Protein AF-A0AAJ6ADA9-F1 (afdb_monomer_lite)

Secondary structure (DSSP, 8-state):
--TTTTT---HHHHHHHHHHHHGGGHHHHHHHHHHHHHHTT-HHHHHHHHHHHHHHHT--------

Structure (mmCIF, N/CA/C/O backbone):
data_AF-A0AAJ6ADA9-F1
#
_entry.id   AF-A0AAJ6ADA9-F1
#
loop_
_atom_site.group_PDB
_atom_site.id
_atom_site.type_symbol
_atom_site.label_atom_id
_atom_site.label_alt_id
_atom_site.label_comp_id
_atom_site.label_asym_id
_atom_site.label_entity_id
_atom_site.label_seq_id
_atom_site.pdbx_PDB_ins_code
_atom_site.Cartn_x
_atom_site.Cartn_y
_atom_site.Cartn_z
_atom_site.occupancy
_atom_site.B_iso_or_equiv
_atom_site.auth_seq_id
_atom_site.auth_comp_id
_atom_site.auth_asym_id
_atom_site.auth_atom_id
_atom_site.pdbx_PDB_model_num
ATOM 1 N N . MET A 1 1 ? 0.101 13.995 -5.090 1.00 49.47 1 MET A N 1
ATOM 2 C CA . MET A 1 1 ? 0.395 12.654 -4.540 1.00 49.47 1 MET A CA 1
ATOM 3 C C . MET A 1 1 ? 1.830 12.184 -4.803 1.00 49.47 1 MET A C 1
ATOM 5 O O . MET A 1 1 ? 2.240 11.253 -4.135 1.00 49.47 1 MET A O 1
ATOM 9 N N . LYS A 1 2 ? 2.608 12.814 -5.710 1.00 50.06 2 LYS A N 1
ATOM 10 C CA . LYS A 1 2 ? 4.023 12.452 -5.933 1.00 50.06 2 LYS A CA 1
ATOM 11 C C . LYS A 1 2 ? 4.930 12.729 -4.713 1.00 50.06 2 LYS A C 1
ATOM 13 O O . LYS A 1 2 ? 5.607 11.815 -4.278 1.00 50.06 2 LYS A O 1
ATOM 18 N N . GLY A 1 3 ? 4.787 13.877 -4.044 1.00 53.69 3 GLY A N 1
ATOM 19 C CA . GLY A 1 3 ? 5.719 14.301 -2.977 1.00 53.69 3 GLY A CA 1
ATOM 20 C C . GLY A 1 3 ? 5.784 13.482 -1.680 1.00 53.69 3 GLY A C 1
ATOM 21 O O . GLY A 1 3 ? 6.792 13.546 -0.991 1.00 53.69 3 GLY A O 1
ATOM 22 N N . ILE A 1 4 ? 4.745 12.725 -1.319 1.00 60.66 4 ILE A N 1
ATOM 23 C CA . ILE A 1 4 ? 4.707 11.993 -0.031 1.00 60.66 4 ILE A CA 1
ATOM 24 C C . ILE A 1 4 ? 5.498 10.681 -0.058 1.00 60.66 4 ILE A C 1
ATOM 26 O O . ILE A 1 4 ? 5.879 10.173 0.988 1.00 60.66 4 ILE A O 1
ATOM 30 N N . PHE A 1 5 ? 5.760 10.147 -1.249 1.00 59.09 5 PHE A N 1
ATOM 31 C CA . PHE A 1 5 ? 6.343 8.820 -1.426 1.00 59.09 5 PHE A CA 1
ATOM 32 C C . PHE A 1 5 ? 7.715 8.839 -2.108 1.00 59.09 5 PHE A C 1
ATOM 34 O O . PHE A 1 5 ? 8.349 7.800 -2.232 1.00 59.09 5 PHE A O 1
ATOM 41 N N . GLU A 1 6 ? 8.193 10.010 -2.539 1.00 57.47 6 GLU A N 1
ATOM 42 C CA . GLU A 1 6 ? 9.437 10.161 -3.311 1.00 57.47 6 GLU A CA 1
ATOM 43 C C . GLU A 1 6 ? 10.716 9.810 -2.526 1.00 57.47 6 GLU A C 1
ATOM 45 O O . GLU A 1 6 ? 11.776 9.691 -3.130 1.00 57.47 6 GLU A O 1
ATOM 50 N N . ASN A 1 7 ? 10.628 9.601 -1.207 1.00 61.69 7 ASN A N 1
ATOM 51 C CA . ASN A 1 7 ? 11.773 9.270 -0.351 1.00 61.69 7 ASN A CA 1
ATOM 52 C C . ASN A 1 7 ? 11.604 7.959 0.438 1.00 61.69 7 ASN A C 1
ATOM 54 O O . ASN A 1 7 ? 12.406 7.664 1.323 1.00 61.69 7 ASN A O 1
ATOM 58 N N . ILE A 1 8 ? 10.551 7.184 0.172 1.00 68.56 8 ILE A N 1
ATOM 59 C CA . ILE A 1 8 ? 10.309 5.938 0.896 1.00 68.56 8 ILE A CA 1
ATOM 60 C C . ILE A 1 8 ? 10.758 4.778 0.012 1.00 68.56 8 ILE A C 1
ATOM 62 O O . ILE A 1 8 ? 10.038 4.362 -0.887 1.00 68.56 8 ILE A O 1
ATOM 66 N N . SER A 1 9 ? 11.964 4.279 0.273 1.00 75.06 9 SER A N 1
ATOM 67 C CA . SER A 1 9 ? 12.537 3.119 -0.428 1.00 75.06 9 SER A CA 1
ATOM 68 C C . SER A 1 9 ? 12.233 1.791 0.268 1.00 75.06 9 SER A C 1
ATOM 70 O O . SER A 1 9 ? 12.590 0.733 -0.242 1.00 75.06 9 SER A O 1
ATOM 72 N N . ASP A 1 10 ? 11.595 1.843 1.439 1.00 83.25 10 ASP A N 1
ATOM 73 C CA . ASP A 1 10 ? 11.266 0.687 2.266 1.00 83.25 10 ASP A CA 1
ATOM 74 C C . ASP A 1 10 ? 9.750 0.394 2.231 1.00 83.25 10 ASP A C 1
ATOM 76 O O . ASP A 1 10 ? 8.948 1.291 2.521 1.00 83.25 10 ASP A O 1
ATOM 80 N N . PRO A 1 11 ? 9.321 -0.833 1.877 1.00 82.12 11 PRO A N 1
ATOM 81 C CA . PRO A 1 11 ? 7.905 -1.148 1.754 1.00 82.12 11 PRO A CA 1
ATOM 82 C C . PRO A 1 11 ? 7.148 -1.141 3.091 1.00 82.12 11 PRO A C 1
ATOM 84 O O . PRO A 1 11 ? 5.937 -0.919 3.056 1.00 82.12 11 PRO A O 1
ATOM 87 N N . ASP A 1 12 ? 7.811 -1.366 4.239 1.00 83.94 12 ASP A N 1
ATOM 88 C CA . ASP A 1 12 ? 7.182 -1.257 5.572 1.00 83.94 12 ASP A CA 1
ATOM 89 C C . ASP A 1 12 ? 6.850 0.202 5.877 1.00 83.94 12 ASP A C 1
ATOM 91 O O . ASP A 1 12 ? 5.699 0.544 6.134 1.00 83.94 12 ASP A O 1
ATOM 95 N N . SER A 1 13 ? 7.835 1.084 5.734 1.00 86.50 13 SER A N 1
ATOM 96 C CA . SER A 1 13 ? 7.684 2.526 5.925 1.00 86.50 13 SER A CA 1
ATOM 97 C C . SER A 1 13 ? 6.621 3.107 4.983 1.00 86.50 13 SER A C 1
ATOM 99 O O . SER A 1 13 ? 5.864 4.003 5.355 1.00 86.50 13 SER A O 1
ATOM 101 N N . ALA A 1 14 ? 6.514 2.582 3.756 1.00 87.06 14 ALA A N 1
ATOM 102 C CA . ALA A 1 14 ? 5.474 2.995 2.812 1.00 87.06 14 ALA A CA 1
ATOM 103 C C . ALA A 1 14 ? 4.083 2.510 3.232 1.00 87.06 14 ALA A C 1
ATOM 105 O O . ALA A 1 14 ? 3.099 3.221 3.018 1.00 87.06 14 ALA A O 1
ATOM 106 N N . ALA A 1 15 ? 3.994 1.317 3.823 1.00 87.38 15 ALA A N 1
ATOM 107 C CA . ALA A 1 15 ? 2.754 0.781 4.360 1.00 87.38 15 ALA A CA 1
ATOM 108 C C . ALA A 1 15 ? 2.287 1.611 5.563 1.00 87.38 15 ALA A C 1
ATOM 110 O O . ALA A 1 15 ? 1.128 2.026 5.593 1.00 87.38 15 ALA A O 1
ATOM 111 N N . GLU A 1 16 ? 3.186 1.926 6.497 1.00 89.00 16 GLU A N 1
ATOM 112 C CA . GLU A 1 16 ? 2.901 2.791 7.646 1.00 89.00 16 GLU A CA 1
ATOM 113 C C . GLU A 1 16 ? 2.430 4.176 7.194 1.00 89.00 16 GLU A C 1
ATOM 115 O O . GLU A 1 16 ? 1.325 4.590 7.547 1.00 89.00 16 GLU A O 1
ATOM 120 N N . ALA A 1 17 ? 3.176 4.834 6.301 1.00 89.25 17 ALA A N 1
ATOM 121 C CA . ALA A 1 17 ? 2.790 6.133 5.755 1.00 89.25 17 ALA A CA 1
ATOM 122 C C . ALA A 1 17 ? 1.436 6.082 5.022 1.00 89.25 17 ALA A C 1
ATOM 124 O O . ALA A 1 17 ? 0.621 7.002 5.126 1.00 89.25 17 ALA A O 1
ATOM 125 N N . ALA A 1 18 ? 1.154 5.004 4.282 1.00 88.69 18 ALA A N 1
ATOM 126 C CA . ALA A 1 18 ? -0.135 4.832 3.622 1.00 88.69 18 ALA A CA 1
ATOM 127 C C . ALA A 1 18 ? -1.281 4.662 4.632 1.00 88.69 18 ALA A C 1
ATOM 129 O O . ALA A 1 18 ? -2.370 5.196 4.408 1.00 88.69 18 ALA A O 1
ATOM 130 N N . VAL A 1 19 ? -1.053 3.961 5.744 1.00 91.38 19 VAL A N 1
ATOM 131 C CA . VAL A 1 19 ? -2.024 3.834 6.841 1.00 91.38 19 VAL A CA 1
ATOM 132 C C . VAL A 1 19 ? -2.237 5.172 7.540 1.00 91.38 19 VAL A C 1
ATOM 134 O O . VAL A 1 19 ? -3.386 5.547 7.761 1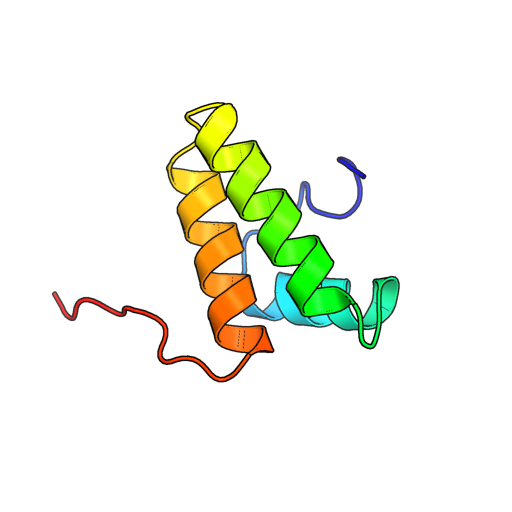.00 91.38 19 VAL A O 1
ATOM 137 N N . GLU A 1 20 ? -1.181 5.932 7.820 1.00 91.88 20 GLU A N 1
ATOM 138 C CA . GLU A 1 20 ? -1.296 7.257 8.440 1.00 91.88 20 GLU A CA 1
ATOM 139 C C . GLU A 1 20 ? -2.079 8.246 7.565 1.00 91.88 20 GLU A C 1
ATOM 141 O O . GLU A 1 20 ? -2.915 9.000 8.063 1.00 91.88 20 GLU A O 1
ATOM 146 N N . LEU A 1 21 ? -1.854 8.225 6.249 1.00 89.56 21 LEU A N 1
ATOM 147 C CA . LEU A 1 21 ? -2.468 9.177 5.320 1.00 89.56 21 LEU A CA 1
ATOM 148 C C . LEU A 1 21 ? -3.877 8.777 4.868 1.00 89.56 21 LEU A C 1
ATOM 150 O O . LEU A 1 21 ? -4.730 9.641 4.657 1.00 89.56 21 LEU A O 1
ATOM 154 N N . PHE A 1 22 ? -4.124 7.481 4.668 1.00 87.69 22 PHE A N 1
ATOM 155 C CA . PHE A 1 22 ? -5.349 6.982 4.032 1.00 87.69 22 PHE A CA 1
ATOM 156 C C . PHE A 1 22 ? -6.179 6.057 4.931 1.00 87.69 22 PHE A C 1
ATOM 158 O O . PHE A 1 22 ? -7.303 5.699 4.556 1.00 87.69 22 PHE A O 1
ATOM 165 N N . GLY A 1 23 ? -5.668 5.667 6.102 1.00 91.12 23 GLY A N 1
ATOM 166 C CA . GLY A 1 23 ? -6.348 4.791 7.054 1.00 91.12 23 GLY A CA 1
ATOM 167 C C . GLY A 1 23 ? -6.831 3.500 6.397 1.00 91.12 23 GLY A C 1
ATOM 168 O O . GLY A 1 23 ? -6.079 2.791 5.732 1.00 91.12 23 GLY A O 1
ATOM 169 N N . ALA A 1 24 ? -8.135 3.230 6.500 1.00 90.75 24 ALA A N 1
ATOM 170 C CA . ALA A 1 24 ? -8.770 2.048 5.909 1.00 90.75 24 ALA A CA 1
ATOM 171 C C . ALA A 1 24 ? -8.632 1.946 4.373 1.00 90.75 24 ALA A C 1
ATOM 173 O O . ALA A 1 24 ? -8.876 0.884 3.805 1.00 90.75 24 ALA A O 1
ATOM 174 N N . LYS A 1 25 ? -8.259 3.032 3.680 1.00 91.12 25 LYS A N 1
ATOM 175 C CA . LYS A 1 25 ? -8.052 3.053 2.222 1.00 91.12 25 LYS A CA 1
ATOM 176 C C . LYS A 1 25 ? -6.586 2.888 1.811 1.00 91.12 25 LYS A C 1
ATOM 178 O O . LYS A 1 25 ? -6.306 2.959 0.615 1.00 91.12 25 LYS A O 1
ATOM 183 N N . ALA A 1 26 ? -5.672 2.648 2.753 1.00 91.88 26 ALA A N 1
ATOM 184 C CA . ALA A 1 26 ? -4.240 2.489 2.488 1.00 91.88 26 ALA A CA 1
ATOM 185 C C . ALA A 1 26 ? -3.952 1.449 1.398 1.00 91.88 26 ALA A C 1
ATOM 187 O O . ALA A 1 26 ? -3.293 1.759 0.408 1.00 91.88 26 ALA A O 1
ATOM 188 N N . ALA A 1 27 ? -4.529 0.249 1.516 1.00 91.31 27 ALA A N 1
ATOM 189 C CA . ALA A 1 27 ? -4.341 -0.817 0.532 1.00 91.31 27 ALA A CA 1
ATOM 190 C C . ALA A 1 27 ? -4.814 -0.399 -0.873 1.00 91.31 27 ALA A C 1
ATOM 192 O O . ALA A 1 27 ? -4.124 -0.638 -1.861 1.00 91.31 27 ALA A O 1
ATOM 193 N N . THR A 1 28 ? -5.954 0.288 -0.975 1.00 93.12 28 THR A N 1
ATOM 194 C CA . THR A 1 28 ? -6.479 0.783 -2.256 1.00 93.12 28 THR A CA 1
ATOM 195 C C . THR A 1 28 ? -5.585 1.866 -2.863 1.00 93.12 28 THR A C 1
ATOM 197 O O . THR A 1 28 ? -5.356 1.858 -4.072 1.00 93.12 28 THR A O 1
ATOM 200 N N . ALA A 1 29 ? -5.061 2.784 -2.046 1.00 91.94 29 ALA A N 1
ATOM 201 C CA . ALA A 1 29 ? -4.150 3.831 -2.505 1.00 91.94 29 ALA A CA 1
ATOM 202 C C . ALA A 1 29 ? -2.842 3.233 -3.050 1.00 91.94 29 ALA A C 1
ATOM 204 O O . ALA A 1 29 ? -2.415 3.570 -4.153 1.00 91.94 29 ALA A O 1
ATOM 205 N N . VAL A 1 30 ? -2.261 2.279 -2.322 1.00 92.81 30 VAL A N 1
ATOM 206 C CA . VAL A 1 30 ? -1.033 1.582 -2.726 1.00 92.81 30 VAL A CA 1
ATOM 207 C C . VAL A 1 30 ? -1.253 0.727 -3.980 1.00 92.81 30 VAL A C 1
ATOM 209 O O . VAL A 1 30 ? -0.433 0.759 -4.898 1.00 92.81 30 VAL A O 1
ATOM 212 N N . ALA A 1 31 ? -2.389 0.030 -4.090 1.00 92.56 31 ALA A N 1
ATOM 213 C CA . ALA A 1 31 ? -2.745 -0.713 -5.300 1.00 92.56 31 ALA A CA 1
ATOM 214 C C . ALA A 1 31 ? -2.871 0.203 -6.530 1.00 92.56 31 ALA A C 1
ATOM 216 O O . ALA A 1 31 ? -2.436 -0.160 -7.625 1.00 92.56 31 ALA A O 1
ATOM 217 N N . TYR A 1 32 ? -3.426 1.407 -6.355 1.00 92.38 32 TYR A N 1
ATOM 218 C CA . TYR A 1 32 ? -3.496 2.406 -7.420 1.00 92.38 32 TYR A CA 1
ATOM 219 C C . TYR A 1 32 ? -2.097 2.879 -7.848 1.00 92.38 32 TYR A C 1
ATOM 221 O O . TYR A 1 32 ? -1.821 2.960 -9.046 1.00 92.38 32 TYR A O 1
ATOM 229 N N . CYS A 1 33 ? -1.186 3.114 -6.896 1.00 89.50 33 CYS A N 1
ATOM 230 C CA . CYS A 1 33 ? 0.213 3.436 -7.191 1.00 89.50 33 CYS A CA 1
ATOM 231 C C . CYS A 1 33 ? 0.913 2.319 -7.979 1.00 89.50 33 CYS A C 1
ATOM 233 O O . CYS A 1 33 ? 1.569 2.606 -8.983 1.00 89.50 33 CYS A O 1
ATOM 235 N N . ALA A 1 34 ? 0.715 1.054 -7.593 1.00 91.44 34 ALA A N 1
ATOM 236 C CA . ALA A 1 34 ? 1.243 -0.089 -8.334 1.00 91.44 34 ALA A CA 1
ATOM 237 C C . ALA A 1 34 ? 0.694 -0.128 -9.771 1.00 91.44 34 ALA A C 1
ATOM 239 O O . ALA A 1 34 ? 1.456 -0.249 -10.733 1.00 91.44 34 ALA A O 1
ATOM 240 N N . LEU A 1 35 ? -0.621 0.037 -9.949 1.00 91.88 35 LEU A N 1
ATOM 241 C CA . LEU A 1 35 ? -1.249 0.034 -11.272 1.00 91.88 35 LEU A CA 1
ATOM 242 C C . LEU A 1 35 ? -0.729 1.170 -12.167 1.00 91.88 35 LEU A C 1
ATOM 244 O O . LEU A 1 35 ? -0.458 0.952 -13.353 1.00 91.88 35 LEU A O 1
ATOM 248 N N . GLN A 1 36 ? -0.551 2.365 -11.603 1.00 91.69 36 GLN A N 1
ATOM 249 C CA . GLN A 1 36 ? -0.002 3.506 -12.328 1.00 91.69 36 GLN A CA 1
ATOM 250 C C . GLN A 1 36 ? 1.453 3.250 -12.744 1.00 91.69 36 GLN A C 1
ATOM 252 O O . GLN A 1 36 ? 1.792 3.438 -13.909 1.00 91.69 36 GLN A O 1
ATOM 257 N N . ALA A 1 37 ? 2.296 2.741 -11.839 1.00 90.94 37 ALA A N 1
ATOM 258 C CA . ALA A 1 37 ? 3.685 2.394 -12.144 1.00 90.94 37 ALA A CA 1
ATOM 259 C C . ALA A 1 37 ? 3.797 1.339 -13.257 1.00 90.94 37 ALA A C 1
ATOM 261 O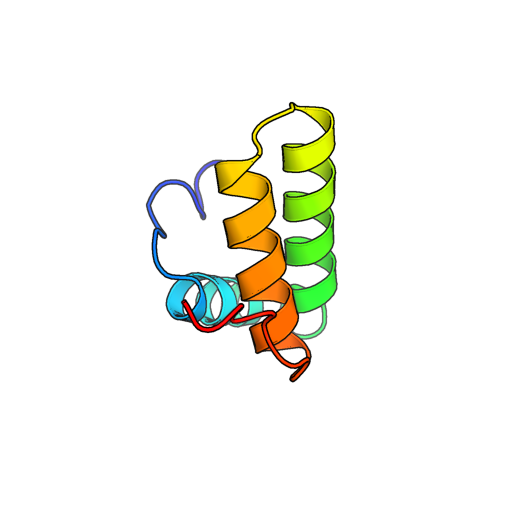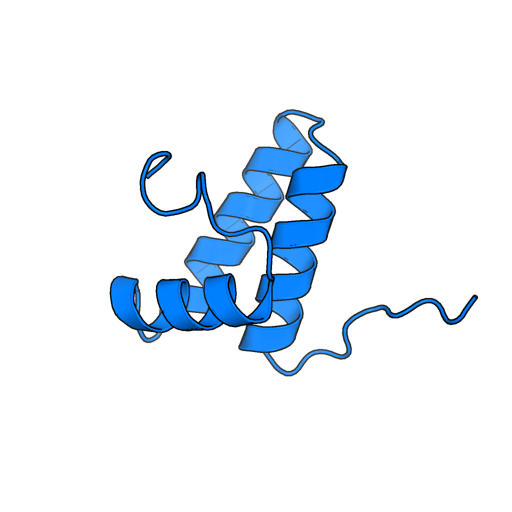 O . ALA A 1 37 ? 4.625 1.470 -14.157 1.00 90.94 37 ALA A O 1
ATOM 262 N N . ARG A 1 38 ? 2.916 0.331 -13.248 1.00 89.69 38 ARG A N 1
ATOM 263 C CA . ARG A 1 38 ? 2.835 -0.676 -14.316 1.00 89.69 38 ARG A CA 1
ATOM 264 C C . ARG A 1 38 ? 2.443 -0.069 -15.662 1.00 89.69 38 ARG A C 1
ATOM 266 O O . ARG A 1 38 ? 3.001 -0.458 -16.684 1.00 89.69 38 ARG A O 1
ATOM 273 N N . THR A 1 39 ? 1.501 0.873 -15.660 1.00 92.62 39 THR A N 1
ATOM 274 C CA . THR A 1 39 ? 1.072 1.593 -16.872 1.00 92.62 39 THR A CA 1
ATOM 275 C C . THR A 1 39 ? 2.198 2.470 -17.423 1.00 92.62 39 THR A C 1
ATOM 277 O O . THR A 1 39 ? 2.417 2.497 -18.630 1.00 92.62 39 THR A O 1
ATOM 280 N N . ASP A 1 40 ? 2.979 3.092 -16.537 1.00 91.31 40 ASP A N 1
ATOM 281 C CA . ASP A 1 40 ? 4.172 3.878 -16.875 1.00 91.31 40 ASP A CA 1
ATOM 282 C C . ASP A 1 40 ? 5.396 3.004 -17.248 1.00 91.31 40 ASP A C 1
ATOM 284 O O . ASP A 1 40 ? 6.488 3.531 -17.445 1.00 91.31 40 ASP A O 1
ATOM 288 N N . GLN A 1 41 ? 5.255 1.671 -17.291 1.00 91.69 41 GLN A N 1
ATOM 289 C CA . GLN A 1 41 ? 6.345 0.696 -17.477 1.00 91.69 41 GLN A CA 1
ATOM 290 C C . GLN A 1 41 ? 7.507 0.819 -16.468 1.00 91.69 41 GLN A C 1
ATOM 292 O O . GLN A 1 41 ? 8.608 0.312 -16.698 1.00 91.69 41 GLN A O 1
ATOM 297 N N . ARG A 1 42 ? 7.259 1.428 -15.305 1.00 88.88 42 ARG A N 1
ATOM 298 C CA . ARG A 1 42 ? 8.209 1.523 -14.190 1.00 88.88 42 ARG A CA 1
ATOM 299 C C . ARG A 1 42 ? 8.137 0.247 -13.357 1.00 88.88 42 ARG A C 1
ATOM 301 O O . ARG A 1 42 ? 7.472 0.183 -12.328 1.00 88.88 42 ARG A O 1
ATOM 308 N N . ASN A 1 43 ? 8.789 -0.804 -13.851 1.00 88.12 43 ASN A N 1
ATOM 309 C CA . ASN A 1 43 ? 8.706 -2.146 -13.265 1.00 88.12 43 ASN A CA 1
ATOM 310 C C . ASN A 1 43 ? 9.252 -2.229 -11.830 1.00 88.12 43 ASN A C 1
ATOM 312 O O . ASN A 1 43 ? 8.744 -3.027 -11.045 1.00 88.12 43 ASN A O 1
ATOM 316 N N . GLU A 1 44 ? 10.268 -1.436 -11.485 1.00 88.19 44 GLU A N 1
ATOM 317 C CA . GLU A 1 44 ? 10.818 -1.388 -10.121 1.00 88.19 44 GLU A CA 1
ATOM 318 C C . GLU A 1 44 ? 9.823 -0.751 -9.148 1.00 88.19 44 GLU A C 1
ATOM 320 O O . GLU A 1 44 ? 9.471 -1.370 -8.146 1.00 88.19 44 GLU A O 1
ATOM 325 N N . ASP A 1 45 ? 9.260 0.402 -9.516 1.00 87.56 45 ASP A N 1
ATOM 326 C CA . ASP A 1 45 ? 8.202 1.059 -8.744 1.00 87.56 45 ASP A CA 1
ATOM 327 C C . ASP A 1 45 ? 6.973 0.152 -8.59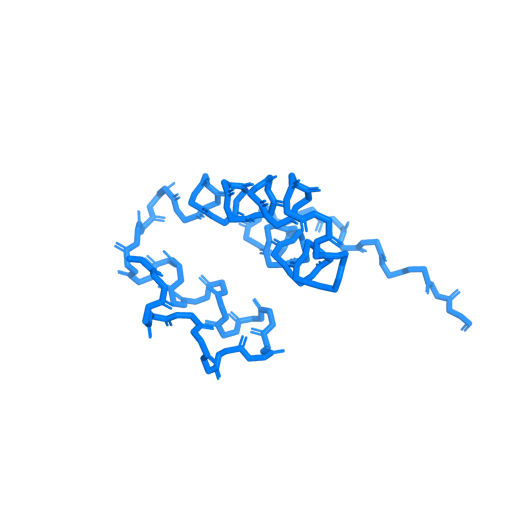7 1.00 87.56 45 ASP A C 1
ATOM 329 O O . ASP A 1 45 ? 6.390 0.059 -7.521 1.00 87.56 45 ASP A O 1
ATOM 333 N N . TYR A 1 46 ? 6.579 -0.558 -9.660 1.00 90.44 46 TYR A N 1
ATOM 334 C CA . TYR A 1 46 ? 5.483 -1.525 -9.583 1.00 90.44 46 TYR A CA 1
ATOM 335 C C . TYR A 1 46 ? 5.757 -2.607 -8.535 1.00 90.44 46 TYR A C 1
ATOM 337 O O . TYR A 1 46 ? 4.880 -2.881 -7.718 1.00 90.44 46 TYR A O 1
ATOM 345 N N . LYS A 1 47 ? 6.951 -3.216 -8.548 1.00 89.75 47 LYS A N 1
ATOM 346 C CA . LYS A 1 47 ? 7.325 -4.258 -7.579 1.00 89.75 47 LYS A CA 1
ATOM 347 C C . LYS A 1 47 ? 7.295 -3.718 -6.155 1.00 89.75 47 LYS A C 1
ATOM 349 O O . LYS A 1 47 ? 6.706 -4.362 -5.296 1.00 89.75 47 LYS A O 1
ATOM 354 N N . PHE A 1 48 ? 7.855 -2.529 -5.945 1.00 90.31 48 PHE A N 1
ATOM 355 C CA . PHE A 1 48 ? 7.848 -1.848 -4.656 1.00 90.31 48 PHE A 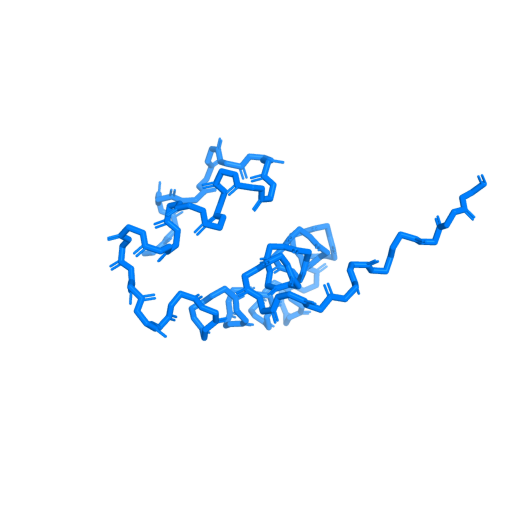CA 1
ATOM 356 C C . PHE A 1 48 ? 6.421 -1.649 -4.127 1.00 90.31 48 PHE A C 1
ATOM 358 O O . PHE A 1 48 ? 6.073 -2.160 -3.065 1.00 90.31 48 PHE A O 1
ATOM 365 N N . TRP A 1 49 ? 5.553 -0.997 -4.909 1.00 90.88 49 TRP A N 1
ATOM 366 C CA . TRP A 1 49 ? 4.173 -0.732 -4.495 1.00 90.88 49 TRP A CA 1
ATOM 367 C C . TRP A 1 49 ? 3.354 -2.012 -4.324 1.00 90.88 49 TRP A C 1
ATOM 369 O O . TRP A 1 49 ? 2.501 -2.091 -3.441 1.00 90.88 49 TRP A O 1
ATOM 379 N N . PHE A 1 50 ? 3.607 -3.031 -5.144 1.00 90.44 50 PHE A N 1
ATOM 380 C CA . PHE A 1 50 ? 2.956 -4.328 -5.000 1.00 90.44 50 PHE A CA 1
ATOM 381 C C . PHE A 1 50 ? 3.395 -5.047 -3.717 1.00 90.44 50 PHE A C 1
ATOM 383 O O . PHE A 1 50 ? 2.568 -5.651 -3.038 1.00 90.44 50 PHE A O 1
ATOM 390 N N . GLU A 1 51 ? 4.666 -4.944 -3.335 1.00 90.69 51 GLU A N 1
ATOM 391 C CA . GLU A 1 51 ? 5.158 -5.494 -2.075 1.00 90.69 51 GLU A CA 1
ATOM 392 C C . GLU A 1 51 ? 4.564 -4.765 -0.862 1.00 90.69 51 GLU A C 1
ATOM 394 O O . GLU A 1 51 ? 4.059 -5.422 0.051 1.00 90.69 51 GLU A O 1
ATOM 399 N N . THR A 1 52 ? 4.517 -3.429 -0.887 1.00 90.50 52 THR A N 1
ATOM 400 C CA . THR A 1 52 ? 3.806 -2.622 0.120 1.00 90.50 52 THR A CA 1
ATOM 401 C C . THR A 1 52 ? 2.338 -3.046 0.234 1.00 90.50 52 THR A C 1
ATOM 403 O O . THR A 1 52 ? 1.810 -3.190 1.337 1.00 90.50 52 THR A O 1
ATOM 406 N N . PHE A 1 53 ? 1.668 -3.303 -0.896 1.00 91.50 53 PHE A N 1
ATOM 407 C CA . PHE A 1 53 ? 0.285 -3.782 -0.910 1.00 91.50 53 PHE A CA 1
ATOM 408 C C . PHE A 1 53 ? 0.142 -5.149 -0.233 1.00 91.50 53 PHE A C 1
ATOM 410 O O . PHE A 1 53 ? -0.770 -5.340 0.576 1.00 91.50 53 PHE A O 1
ATOM 417 N N . CYS A 1 54 ? 1.036 -6.096 -0.530 1.00 90.06 54 CYS A N 1
ATOM 418 C CA . CYS A 1 54 ? 1.015 -7.412 0.105 1.00 90.06 54 CYS A CA 1
ATOM 419 C C . CYS A 1 54 ? 1.178 -7.305 1.625 1.00 90.06 54 CYS A C 1
ATOM 421 O O . CYS A 1 54 ? 0.415 -7.928 2.361 1.00 90.06 54 CYS A O 1
ATOM 423 N N . ARG A 1 55 ? 2.093 -6.450 2.100 1.00 87.94 55 ARG A N 1
ATOM 424 C CA . ARG A 1 55 ? 2.303 -6.209 3.537 1.00 87.94 55 ARG A CA 1
ATOM 425 C C . ARG A 1 55 ? 1.059 -5.632 4.212 1.00 87.94 55 ARG A C 1
ATOM 427 O O . ARG A 1 55 ? 0.642 -6.135 5.249 1.00 87.94 55 ARG A O 1
ATOM 434 N N . LEU A 1 56 ? 0.400 -4.658 3.579 1.00 88.62 56 LEU A N 1
ATOM 435 C CA . LEU A 1 56 ? -0.847 -4.068 4.088 1.00 88.62 56 LEU A CA 1
ATOM 436 C C . LEU A 1 56 ? -2.018 -5.053 4.152 1.00 88.62 56 LEU A C 1
ATOM 438 O O . LEU A 1 56 ? -2.908 -4.908 4.986 1.00 88.62 56 LEU A O 1
ATOM 442 N N . THR A 1 57 ? -2.052 -6.024 3.244 1.00 87.19 57 THR A N 1
ATOM 443 C CA . THR A 1 57 ? -3.162 -6.977 3.118 1.00 87.19 57 THR A CA 1
ATOM 444 C C . THR A 1 57 ? -2.896 -8.307 3.820 1.00 87.19 57 THR A C 1
ATOM 446 O O . THR A 1 57 ? -3.779 -9.162 3.852 1.00 87.19 57 THR A O 1
ATOM 449 N N . GLY A 1 58 ? -1.698 -8.491 4.385 1.00 85.12 58 GLY A N 1
ATOM 450 C CA . GLY A 1 58 ? -1.257 -9.766 4.951 1.00 85.12 58 GLY A CA 1
ATOM 451 C C . GLY A 1 58 ? -1.102 -10.871 3.901 1.00 85.12 58 GLY 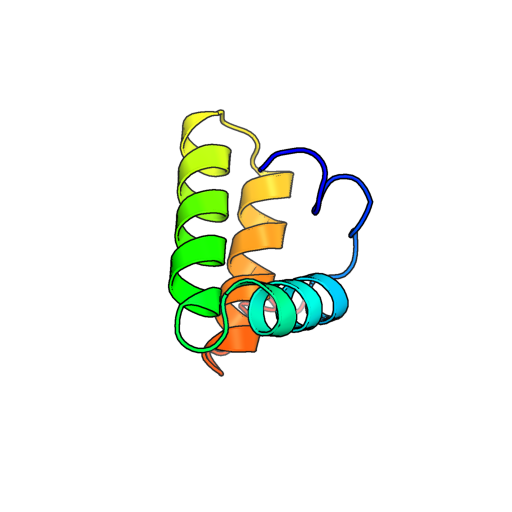A C 1
ATOM 452 O O . GLY A 1 58 ? -1.075 -12.051 4.251 1.00 85.12 58 GLY A O 1
ATOM 453 N N . LEU A 1 59 ? -1.032 -10.512 2.615 1.00 82.25 59 LEU A N 1
ATOM 454 C CA . LEU A 1 59 ? -0.753 -11.472 1.558 1.00 82.25 59 LEU A CA 1
ATOM 455 C C . LEU A 1 59 ? 0.714 -11.894 1.645 1.00 82.25 59 LEU A C 1
ATOM 457 O O . LEU A 1 59 ? 1.573 -11.053 1.927 1.00 82.25 59 LEU A O 1
ATOM 461 N N . PRO A 1 60 ? 1.032 -13.169 1.366 1.00 72.31 60 PRO A N 1
ATOM 462 C CA . PRO A 1 60 ? 2.417 -13.584 1.258 1.00 72.31 60 PRO A CA 1
ATOM 463 C C . PRO A 1 60 ? 3.068 -12.752 0.151 1.00 72.31 60 PRO A C 1
ATOM 465 O O . PRO A 1 60 ? 2.705 -12.864 -1.024 1.00 72.31 60 PRO A O 1
ATOM 468 N N . SER A 1 61 ? 4.004 -11.877 0.528 1.00 63.59 61 SER A N 1
ATOM 469 C CA . SER A 1 61 ? 4.874 -11.232 -0.442 1.00 63.59 61 SER A CA 1
ATOM 470 C C . SER A 1 61 ? 5.572 -12.353 -1.201 1.00 63.59 61 SER A C 1
ATOM 472 O O . SER A 1 61 ? 6.031 -13.333 -0.609 1.00 63.59 61 SER A O 1
ATOM 474 N N . MET A 1 62 ? 5.569 -12.270 -2.531 1.00 59.97 62 MET A N 1
ATOM 475 C CA . MET A 1 62 ? 6.196 -13.268 -3.390 1.00 59.97 62 MET A CA 1
ATOM 476 C C . MET A 1 62 ? 7.716 -13.117 -3.262 1.00 59.97 62 MET A C 1
ATOM 478 O O . MET A 1 62 ? 8.389 -12.631 -4.163 1.00 59.97 62 MET A O 1
ATOM 482 N N . HIS A 1 63 ? 8.256 -13.495 -2.106 1.00 54.75 63 HIS A N 1
ATOM 483 C CA . HIS A 1 63 ? 9.667 -13.739 -1.906 1.00 54.75 63 HIS A CA 1
ATOM 484 C C . HIS A 1 63 ? 9.954 -15.020 -2.688 1.00 54.75 63 HIS A C 1
ATOM 486 O O . HIS A 1 63 ? 9.814 -16.135 -2.184 1.00 54.75 63 HIS A O 1
ATOM 492 N N . ILE A 1 64 ? 10.260 -14.871 -3.977 1.00 46.66 64 ILE A N 1
ATOM 493 C CA . ILE A 1 64 ? 10.920 -15.938 -4.717 1.00 46.66 64 ILE A CA 1
ATOM 494 C C . ILE A 1 64 ? 12.274 -16.079 -4.026 1.00 46.66 64 ILE A C 1
ATOM 496 O O . ILE A 1 64 ? 13.165 -15.258 -4.228 1.00 46.66 64 ILE A O 1
ATOM 500 N N . ALA A 1 65 ? 12.364 -17.049 -3.116 1.00 37.25 65 ALA A N 1
ATOM 501 C CA . ALA A 1 65 ? 13.614 -17.459 -2.506 1.00 37.25 65 ALA A CA 1
ATOM 502 C C . ALA A 1 65 ? 14.593 -17.779 -3.643 1.00 37.25 65 ALA A C 1
ATOM 504 O O . ALA A 1 65 ? 14.302 -18.633 -4.483 1.00 37.25 65 ALA A O 1
ATOM 505 N N . HIS A 1 66 ? 15.683 -17.017 -3.702 1.00 41.12 66 HIS A N 1
ATOM 506 C CA . HIS A 1 66 ? 16.817 -17.280 -4.576 1.00 41.12 66 HIS A CA 1
ATOM 507 C C . HIS A 1 66 ? 17.738 -18.309 -3.921 1.00 41.12 66 HIS A C 1
ATOM 509 O O . HIS A 1 66 ? 17.942 -18.205 -2.690 1.00 41.12 66 HIS A O 1
#

Sequence (66 aa):
MKGIFENISDPDSAAEAAVELFGAKAATAVAYCALQARTDQRNEDYKFWFETFCRLTGLPSMHIAH

Radius of gyration: 11.2 Å; chains: 1; bounding box: 26×32×26 Å

Foldseek 3Di:
DCPQCVPDPDLVVLLVSLCVVPNVCSLVVLVVQLVVCVVVVVVVSNLSSVQSNCVNVVHPNPCPPD

pLDDT: mean 81.63, std 15.0, range [37.25, 93.12]